Protein AF-A0A973RBR8-F1 (afdb_monomer_lite)

Foldseek 3Di:
DDDPDQAQEDEDDDDVLVVCPPVVQVVVQVVVVVDPGDRHHYYYDPDPDDPVVVVVVVVVVVVVVVVVVVVVVVVVVVPDD

Structure (mmCIF, N/CA/C/O backbone):
data_AF-A0A973RBR8-F1
#
_entry.id   AF-A0A973RBR8-F1
#
loop_
_atom_site.group_PDB
_atom_site.id
_atom_site.type_symbol
_atom_site.label_atom_id
_atom_site.label_alt_id
_atom_site.label_comp_id
_atom_site.label_asym_id
_atom_site.label_entity_id
_atom_site.label_seq_id
_atom_site.pdbx_PDB_ins_code
_atom_site.Cartn_x
_atom_site.Cartn_y
_atom_site.Cartn_z
_atom_site.occupancy
_atom_site.B_iso_or_equiv
_atom_site.auth_seq_id
_atom_site.auth_comp_id
_atom_site.auth_asym_id
_atom_site.auth_atom_id
_atom_site.pdbx_PDB_model_num
ATOM 1 N N . ALA A 1 1 ? 8.825 0.263 23.371 1.00 63.03 1 ALA A N 1
ATOM 2 C CA . ALA A 1 1 ? 9.257 -0.186 22.033 1.00 63.03 1 ALA A CA 1
ATOM 3 C C . ALA A 1 1 ? 10.359 0.749 21.562 1.00 63.03 1 ALA A C 1
ATOM 5 O O . ALA A 1 1 ? 10.267 1.931 21.864 1.00 63.03 1 ALA A O 1
ATOM 6 N N . ILE A 1 2 ? 11.388 0.232 20.892 1.00 60.72 2 ILE A N 1
ATOM 7 C CA . ILE A 1 2 ? 12.456 1.044 20.292 1.00 60.72 2 ILE A CA 1
ATOM 8 C C . ILE A 1 2 ? 12.202 1.030 18.783 1.00 60.72 2 ILE A C 1
ATOM 10 O O . ILE A 1 2 ? 12.135 -0.047 18.193 1.00 60.72 2 ILE A O 1
ATOM 14 N N . GLY A 1 3 ? 11.986 2.201 18.184 1.00 70.31 3 GLY A N 1
ATOM 15 C CA . GLY A 1 3 ? 11.901 2.341 16.730 1.00 70.31 3 GLY A CA 1
ATOM 16 C C . GLY A 1 3 ? 13.302 2.449 16.136 1.00 70.31 3 GLY A C 1
ATOM 17 O O . GLY A 1 3 ? 14.119 3.209 16.645 1.00 70.31 3 GLY A O 1
ATOM 18 N N . VAL A 1 4 ? 13.589 1.675 15.086 1.00 81.69 4 VAL A N 1
ATOM 19 C CA . VAL A 1 4 ? 14.849 1.783 14.318 1.00 81.69 4 VAL A CA 1
ATOM 20 C C . VAL A 1 4 ? 14.744 2.872 13.243 1.00 81.69 4 VAL A C 1
ATOM 22 O O . VAL A 1 4 ? 15.745 3.476 12.874 1.00 81.69 4 VAL A O 1
ATOM 25 N N . LEU A 1 5 ? 13.527 3.138 12.763 1.00 84.38 5 LEU A N 1
ATOM 26 C CA . LEU A 1 5 ? 13.207 4.190 11.800 1.00 84.38 5 LEU A CA 1
ATOM 27 C C . LEU A 1 5 ? 12.134 5.132 12.365 1.00 84.38 5 LEU A C 1
ATOM 29 O O . LEU A 1 5 ? 11.316 4.703 13.181 1.00 84.38 5 LEU A O 1
ATOM 33 N N . ASP A 1 6 ? 12.109 6.366 11.850 1.00 87.81 6 ASP A N 1
ATOM 34 C CA . ASP A 1 6 ? 11.053 7.369 12.059 1.00 87.81 6 ASP A CA 1
ATOM 35 C C . ASP A 1 6 ? 10.295 7.649 10.742 1.00 87.81 6 ASP A C 1
ATOM 37 O O . ASP A 1 6 ? 10.590 8.614 10.030 1.00 87.81 6 ASP A O 1
ATOM 41 N N . PRO A 1 7 ? 9.401 6.742 10.310 1.00 90.00 7 PRO A N 1
ATOM 42 C CA . PRO A 1 7 ? 8.714 6.893 9.038 1.00 90.00 7 PRO A CA 1
ATOM 43 C C . PRO A 1 7 ? 7.492 7.811 9.160 1.00 90.00 7 PRO A C 1
ATOM 45 O O . PRO A 1 7 ? 6.619 7.594 9.994 1.00 90.00 7 PRO A O 1
ATOM 48 N N . GLY A 1 8 ? 7.331 8.744 8.218 1.00 92.12 8 GLY A N 1
ATOM 49 C CA . GLY A 1 8 ? 6.070 9.488 8.071 1.00 92.12 8 GLY A CA 1
ATOM 50 C C . GLY A 1 8 ? 4.897 8.634 7.551 1.00 92.12 8 GLY A C 1
ATOM 51 O O . GLY A 1 8 ? 3.732 9.003 7.717 1.00 92.12 8 GLY A O 1
ATOM 52 N N . LEU A 1 9 ? 5.187 7.480 6.933 1.00 94.50 9 LEU A N 1
ATOM 53 C CA . LEU A 1 9 ? 4.213 6.576 6.318 1.00 94.50 9 LEU A CA 1
ATOM 54 C C . LEU A 1 9 ? 4.626 5.108 6.490 1.00 94.50 9 LEU A C 1
ATOM 56 O O . LEU A 1 9 ? 5.748 4.722 6.166 1.00 94.50 9 LEU A O 1
ATOM 60 N N . VAL A 1 10 ? 3.677 4.277 6.911 1.00 94.94 10 VAL A N 1
ATOM 61 C CA . VAL A 1 10 ? 3.767 2.816 6.932 1.00 94.94 10 VAL A CA 1
ATOM 62 C C . VAL A 1 10 ? 2.747 2.250 5.945 1.00 94.94 10 VAL A C 1
ATOM 64 O O . VAL A 1 10 ? 1.547 2.502 6.063 1.00 94.94 10 VAL A O 1
ATOM 67 N N . VAL A 1 11 ? 3.212 1.462 4.973 1.00 95.88 11 VAL A N 1
ATOM 68 C CA . VAL A 1 11 ? 2.349 0.810 3.977 1.00 95.88 11 VAL A CA 1
ATOM 69 C C . VAL A 1 11 ? 2.203 -0.673 4.303 1.00 95.88 11 VAL A C 1
ATOM 71 O O . VAL A 1 11 ? 3.180 -1.417 4.343 1.00 95.88 11 VAL A O 1
ATOM 74 N N . LEU A 1 12 ? 0.965 -1.115 4.507 1.00 95.62 12 LEU A N 1
ATOM 75 C CA . LEU A 1 12 ? 0.606 -2.508 4.737 1.00 95.62 12 LEU A CA 1
ATOM 76 C C . LEU A 1 12 ? 0.413 -3.216 3.393 1.00 95.62 12 LEU A C 1
ATOM 78 O O . LEU A 1 12 ? -0.554 -2.966 2.670 1.00 95.62 12 LEU A O 1
ATOM 82 N N . ALA A 1 13 ? 1.345 -4.104 3.056 1.00 93.50 13 ALA A N 1
ATOM 83 C CA . ALA A 1 13 ? 1.362 -4.845 1.799 1.00 93.50 13 ALA A CA 1
ATOM 84 C C . ALA A 1 13 ? 1.233 -6.360 2.018 1.00 93.50 13 ALA A C 1
ATOM 86 O O . ALA A 1 13 ? 1.434 -6.876 3.117 1.00 93.50 13 ALA A O 1
ATOM 87 N N . GLY A 1 14 ? 0.906 -7.072 0.942 1.00 91.19 14 GLY A N 1
ATOM 88 C CA . GLY A 1 14 ? 0.764 -8.524 0.928 1.00 91.19 14 GLY A CA 1
ATOM 89 C C . GLY A 1 14 ? -0.675 -9.015 1.144 1.00 91.19 14 GLY A C 1
ATOM 90 O O . GLY A 1 14 ? -1.549 -8.243 1.548 1.00 91.19 14 GLY A O 1
ATOM 91 N N . PRO A 1 15 ? -0.939 -10.307 0.871 1.00 91.19 15 PRO A N 1
ATOM 92 C CA . PRO A 1 15 ? -2.299 -10.847 0.799 1.00 91.19 15 PRO A CA 1
ATOM 93 C C . PRO A 1 15 ? -3.097 -10.691 2.094 1.00 91.19 15 PRO A C 1
ATOM 95 O O . PRO A 1 15 ? -4.284 -10.390 2.048 1.00 91.19 15 PRO A O 1
ATOM 98 N N . LEU A 1 16 ? -2.438 -10.839 3.248 1.00 93.31 16 LEU A N 1
ATOM 99 C CA . LEU A 1 16 ? -3.069 -10.677 4.559 1.00 93.31 16 LEU A CA 1
ATOM 100 C C . LEU A 1 16 ? -3.544 -9.239 4.780 1.00 93.31 16 LEU A C 1
ATOM 102 O O . LEU A 1 16 ? -4.664 -9.024 5.233 1.00 93.31 16 LEU A O 1
ATOM 106 N N . CYS A 1 17 ? -2.711 -8.260 4.429 1.00 94.12 17 CYS A N 1
ATOM 107 C CA . CYS A 1 17 ? -3.040 -6.846 4.566 1.00 94.12 17 CYS A CA 1
ATOM 108 C C . CYS A 1 17 ? -4.199 -6.451 3.646 1.00 94.12 17 CYS A C 1
ATOM 110 O O . CYS A 1 17 ? -5.115 -5.753 4.070 1.00 94.12 17 CYS A O 1
ATOM 112 N N . VAL A 1 18 ? -4.189 -6.954 2.409 1.00 90.44 18 VAL A N 1
ATOM 113 C CA . VAL A 1 18 ? -5.263 -6.722 1.433 1.00 90.44 18 VAL A CA 1
ATOM 114 C C . VAL A 1 18 ? -6.574 -7.364 1.888 1.00 90.44 18 VAL A C 1
ATOM 116 O O . VAL A 1 18 ? -7.607 -6.703 1.866 1.00 90.44 18 VAL A O 1
ATOM 119 N N . ALA A 1 19 ? -6.540 -8.622 2.336 1.00 93.19 19 ALA A N 1
ATOM 120 C CA . ALA A 1 19 ? -7.725 -9.325 2.825 1.00 93.19 19 ALA A CA 1
ATOM 121 C C . ALA A 1 19 ? -8.279 -8.706 4.118 1.00 93.19 19 ALA A C 1
ATOM 123 O O . ALA A 1 19 ? -9.491 -8.625 4.296 1.00 93.19 19 ALA A O 1
ATOM 124 N N . GLY A 1 20 ? -7.394 -8.255 5.011 1.00 95.50 20 GLY A N 1
ATOM 125 C CA . GLY A 1 20 ? -7.768 -7.592 6.258 1.00 95.50 20 GLY A CA 1
ATOM 126 C C . GLY A 1 20 ? -8.326 -6.183 6.061 1.00 95.50 20 GLY A C 1
ATOM 127 O O . GLY A 1 20 ? -9.085 -5.715 6.909 1.00 95.50 20 GLY A O 1
ATOM 128 N N . GLY A 1 21 ? -7.973 -5.524 4.954 1.00 96.06 21 GLY A N 1
ATOM 129 C CA . GLY A 1 21 ? -8.559 -4.264 4.519 1.00 96.06 21 GLY A CA 1
ATOM 130 C C . GLY A 1 21 ? -8.526 -3.158 5.576 1.00 96.06 21 GLY A C 1
ATOM 131 O O . GLY A 1 21 ? -7.628 -3.074 6.419 1.00 96.06 21 GLY A O 1
ATOM 132 N N . GLU A 1 22 ? -9.532 -2.288 5.515 1.00 97.50 22 GLU A N 1
ATOM 133 C CA . GLU A 1 22 ? -9.664 -1.132 6.403 1.00 97.50 22 GLU A CA 1
ATOM 134 C C . GLU A 1 22 ? -9.719 -1.498 7.901 1.00 97.50 22 GLU A C 1
ATOM 136 O O . GLU A 1 22 ? -9.021 -0.855 8.687 1.00 97.50 22 GLU A O 1
ATOM 141 N N . PRO A 1 23 ? -10.436 -2.559 8.331 1.00 97.94 23 PRO A N 1
ATOM 142 C CA . PRO A 1 23 ? -10.430 -2.971 9.735 1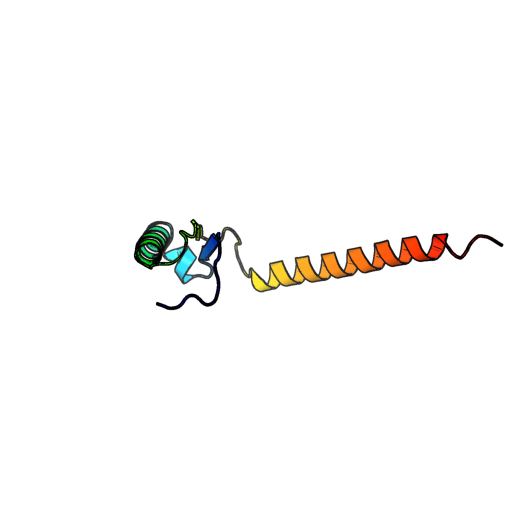.00 97.94 23 PRO A CA 1
ATOM 143 C C . PRO A 1 23 ? -9.035 -3.313 10.269 1.00 97.94 23 PRO A C 1
ATOM 145 O O . PRO A 1 23 ? -8.694 -2.955 11.398 1.00 97.94 23 PRO A O 1
ATOM 148 N N . LEU A 1 24 ? -8.214 -4.004 9.472 1.00 97.62 24 LEU A N 1
ATOM 149 C CA . LEU A 1 24 ? -6.839 -4.311 9.855 1.00 97.62 24 LEU A CA 1
ATOM 150 C C . LEU A 1 24 ? -5.979 -3.043 9.887 1.00 97.62 24 LEU A C 1
ATOM 152 O O . LEU A 1 24 ? -5.236 -2.842 10.847 1.00 97.62 24 LEU A O 1
ATOM 156 N N . ARG A 1 25 ? -6.106 -2.175 8.875 1.00 97.62 25 ARG A N 1
ATOM 157 C CA . ARG A 1 25 ? -5.386 -0.896 8.801 1.00 97.62 25 ARG A CA 1
ATOM 158 C C . ARG A 1 25 ? -5.637 -0.036 10.042 1.00 97.62 25 ARG A C 1
ATOM 160 O O . ARG A 1 25 ? -4.676 0.434 10.648 1.00 97.62 25 ARG A O 1
ATOM 167 N N . ALA A 1 26 ? -6.901 0.119 10.441 1.00 97.62 26 ALA A N 1
ATOM 168 C CA . ALA A 1 26 ? -7.294 0.892 11.617 1.00 97.62 26 ALA A CA 1
ATOM 169 C C . ALA A 1 26 ? -6.674 0.326 12.905 1.00 97.62 26 ALA A C 1
ATOM 171 O O . ALA A 1 26 ? -6.034 1.058 13.653 1.00 97.62 26 ALA A O 1
ATOM 172 N N . ARG A 1 27 ? -6.741 -0.997 13.113 1.00 97.06 27 ARG A N 1
ATOM 173 C CA . ARG A 1 27 ? -6.137 -1.643 14.295 1.00 97.06 27 ARG A CA 1
ATOM 174 C C . ARG A 1 27 ? -4.625 -1.455 14.374 1.00 97.06 27 ARG A C 1
ATOM 176 O O . ARG A 1 27 ? -4.083 -1.274 15.463 1.00 97.06 27 ARG A O 1
ATOM 183 N N . VAL A 1 28 ? -3.931 -1.523 13.239 1.00 95.88 28 VAL A N 1
ATOM 184 C CA . VAL A 1 28 ? -2.485 -1.270 13.197 1.00 95.88 28 VAL A CA 1
ATOM 185 C C . VAL A 1 28 ? -2.184 0.197 13.509 1.00 95.88 28 VAL A C 1
ATOM 187 O O . VAL A 1 28 ? -1.261 0.463 14.277 1.00 95.88 28 VAL A O 1
ATOM 190 N N . ALA A 1 29 ? -2.972 1.133 12.972 1.00 95.25 29 ALA A N 1
ATOM 191 C CA . ALA A 1 29 ? -2.835 2.561 13.257 1.00 95.25 29 ALA A CA 1
ATOM 192 C C . ALA A 1 29 ? -3.023 2.867 14.750 1.00 95.25 29 ALA A C 1
ATOM 194 O O . ALA A 1 29 ? -2.149 3.490 15.350 1.00 95.25 29 ALA A O 1
ATOM 195 N N . ASP A 1 30 ? -4.082 2.344 15.371 1.00 95.31 30 ASP A N 1
ATOM 196 C CA . ASP A 1 30 ? -4.340 2.512 16.806 1.00 95.31 30 ASP A CA 1
ATOM 197 C C . ASP A 1 30 ? -3.190 1.950 17.649 1.00 95.31 30 ASP A C 1
ATOM 199 O O . ASP A 1 30 ? -2.737 2.559 18.623 1.00 95.31 30 ASP A O 1
ATOM 203 N N . ARG A 1 31 ? -2.655 0.789 17.249 1.00 93.12 31 ARG A N 1
ATOM 204 C CA . ARG A 1 31 ? -1.537 0.178 17.964 1.00 93.12 31 ARG A CA 1
ATOM 205 C C . ARG A 1 31 ? -0.255 0.999 17.840 1.00 93.12 31 ARG A C 1
ATOM 207 O O . ARG A 1 31 ? 0.441 1.163 18.843 1.00 93.12 31 ARG A O 1
ATOM 214 N N . LEU A 1 32 ? 0.057 1.519 16.655 1.00 90.81 32 LEU A N 1
ATOM 215 C CA . LEU A 1 32 ? 1.226 2.377 16.445 1.00 90.81 32 LEU A CA 1
ATOM 216 C C . LEU A 1 32 ? 1.089 3.700 17.204 1.00 90.81 32 LEU A C 1
ATOM 218 O O . LEU A 1 32 ? 2.039 4.097 17.873 1.00 90.81 32 LEU A O 1
ATOM 222 N N . ALA A 1 33 ? -0.099 4.309 17.205 1.00 90.00 33 ALA A N 1
ATOM 223 C CA . ALA A 1 33 ? -0.385 5.536 17.950 1.00 90.00 33 ALA A CA 1
ATOM 224 C C . ALA A 1 33 ? -0.219 5.380 19.473 1.00 90.00 33 ALA A C 1
ATOM 226 O O . ALA A 1 33 ? 0.084 6.347 20.163 1.00 90.00 33 ALA A O 1
ATOM 227 N N . SER A 1 34 ? -0.359 4.162 20.011 1.00 89.19 34 SER A N 1
ATOM 228 C CA . SER A 1 34 ? -0.089 3.876 21.431 1.00 89.19 34 SER A CA 1
ATOM 229 C C . SER A 1 34 ? 1.405 3.811 21.802 1.00 89.19 34 SER A C 1
ATOM 231 O O . SER A 1 34 ? 1.747 3.561 22.958 1.00 89.19 34 SER A O 1
ATOM 233 N N . THR A 1 35 ? 2.308 3.995 20.834 1.00 84.69 35 THR A N 1
ATOM 234 C CA . THR A 1 35 ? 3.766 3.936 21.023 1.00 84.69 35 THR A CA 1
ATOM 235 C C . THR A 1 35 ? 4.337 5.354 21.169 1.00 84.69 35 THR A C 1
ATOM 237 O O . THR A 1 35 ? 3.829 6.261 20.521 1.00 84.69 35 THR A O 1
ATOM 240 N N . PRO A 1 36 ? 5.419 5.584 21.943 1.00 80.62 36 PRO A N 1
ATOM 241 C CA . PRO A 1 36 ? 6.073 6.899 22.064 1.00 80.62 36 PRO A CA 1
ATOM 242 C 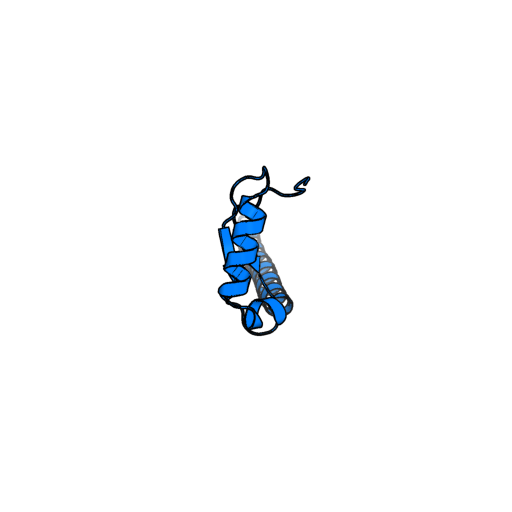C . PRO A 1 36 ? 6.860 7.342 20.806 1.00 80.62 36 PRO A C 1
ATOM 244 O O . PRO A 1 36 ? 7.866 8.034 20.921 1.00 80.62 36 PRO A O 1
ATOM 247 N N . LEU A 1 37 ? 6.449 6.903 19.615 1.00 80.38 37 LEU A N 1
ATOM 248 C CA . LEU A 1 37 ? 7.042 7.293 18.332 1.00 80.38 37 LEU A CA 1
ATOM 249 C C . LEU A 1 37 ? 6.273 8.477 17.736 1.00 80.38 37 LEU A C 1
ATOM 251 O O . LEU A 1 37 ? 5.135 8.747 18.126 1.00 80.38 37 LEU A O 1
ATOM 255 N N . VAL A 1 38 ? 6.880 9.163 16.766 1.00 84.19 38 VAL A N 1
ATOM 256 C CA . VAL A 1 38 ? 6.170 10.169 15.969 1.00 84.19 38 VAL A CA 1
ATOM 257 C C . VAL A 1 38 ? 4.993 9.491 15.247 1.00 84.19 38 VAL A C 1
ATOM 259 O O . VAL A 1 38 ? 5.141 8.361 14.767 1.00 84.19 38 VAL A O 1
ATOM 262 N N . PRO A 1 39 ? 3.811 10.136 15.173 1.00 85.38 39 PRO A N 1
ATOM 263 C CA . PRO A 1 39 ? 2.667 9.566 14.477 1.00 85.38 39 PRO A CA 1
ATOM 264 C C . PRO A 1 39 ? 2.984 9.286 13.006 1.00 85.38 39 PRO A C 1
ATOM 266 O O . PRO A 1 39 ? 3.248 10.203 12.229 1.00 85.38 39 PRO A O 1
ATOM 269 N N . ALA A 1 40 ? 2.904 8.016 12.618 1.00 91.56 40 ALA A N 1
ATOM 270 C CA . ALA A 1 40 ? 3.035 7.590 11.233 1.00 91.56 40 ALA A CA 1
ATOM 271 C C . ALA A 1 40 ? 1.651 7.385 10.608 1.00 91.56 40 ALA A C 1
ATOM 273 O O . ALA A 1 40 ? 0.763 6.771 11.207 1.00 91.56 40 ALA A O 1
ATOM 274 N N . THR A 1 41 ? 1.472 7.843 9.369 1.00 95.56 41 THR A N 1
ATOM 275 C CA . THR A 1 41 ? 0.269 7.501 8.600 1.00 95.56 41 THR A CA 1
ATOM 276 C C . THR A 1 41 ? 0.316 6.019 8.238 1.00 95.56 41 THR A C 1
ATOM 278 O O . THR A 1 41 ? 1.352 5.533 7.797 1.00 95.56 41 THR A O 1
ATOM 281 N N . VAL A 1 42 ? -0.794 5.291 8.386 1.00 96.88 42 VAL A N 1
ATOM 282 C CA . VAL A 1 42 ? -0.882 3.879 7.974 1.00 96.88 42 VAL A CA 1
ATOM 283 C C . VAL A 1 42 ? -1.805 3.748 6.771 1.00 96.88 42 VAL A C 1
ATOM 285 O O . VAL A 1 42 ? -2.987 4.091 6.859 1.00 96.88 42 VAL A O 1
ATOM 288 N N . ALA A 1 43 ? -1.283 3.212 5.670 1.00 96.94 43 ALA A N 1
ATOM 289 C CA . ALA A 1 43 ? -2.010 3.002 4.421 1.00 96.94 43 ALA A CA 1
ATOM 290 C C . ALA A 1 43 ? -1.993 1.527 3.99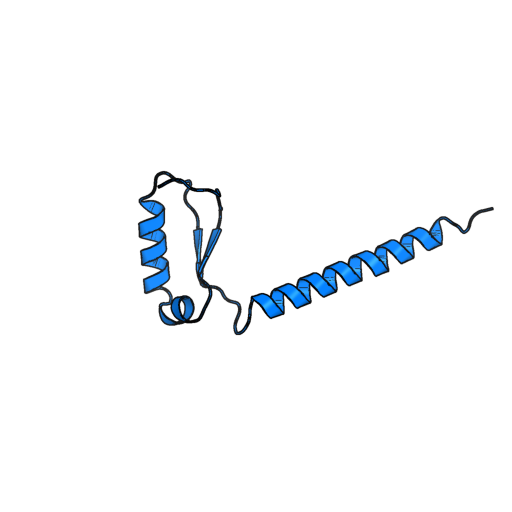9 1.00 96.94 43 ALA A C 1
ATOM 292 O O . ALA A 1 43 ? -1.069 0.786 4.326 1.00 96.94 43 ALA A O 1
ATOM 293 N N . LEU A 1 44 ? -3.002 1.101 3.239 1.00 96.81 44 LEU A N 1
ATOM 294 C CA . LEU A 1 44 ? -2.970 -0.179 2.528 1.00 96.81 44 LEU A CA 1
ATOM 295 C C . LEU A 1 44 ? -2.268 0.011 1.183 1.00 96.81 44 LEU A C 1
ATOM 297 O O . LEU A 1 44 ? -2.452 1.036 0.527 1.00 96.81 44 LEU A O 1
ATOM 301 N N . SER A 1 45 ? -1.487 -0.979 0.754 1.00 94.94 45 SER A N 1
ATOM 302 C CA . SER A 1 45 ? -0.891 -0.948 -0.581 1.00 94.94 45 SER A CA 1
ATOM 303 C C . SER A 1 45 ? -1.975 -0.915 -1.663 1.00 94.94 45 SER A C 1
ATOM 305 O O . SER A 1 45 ? -2.883 -1.746 -1.670 1.00 94.94 45 SER A O 1
ATOM 307 N N . ALA A 1 46 ? -1.840 0.015 -2.610 1.00 91.38 46 ALA A N 1
ATOM 308 C CA . ALA A 1 46 ? -2.649 0.055 -3.828 1.00 91.38 46 ALA A CA 1
ATOM 309 C C . ALA A 1 46 ? -2.061 -0.807 -4.961 1.00 91.38 46 ALA A C 1
ATOM 311 O O . ALA A 1 46 ? -2.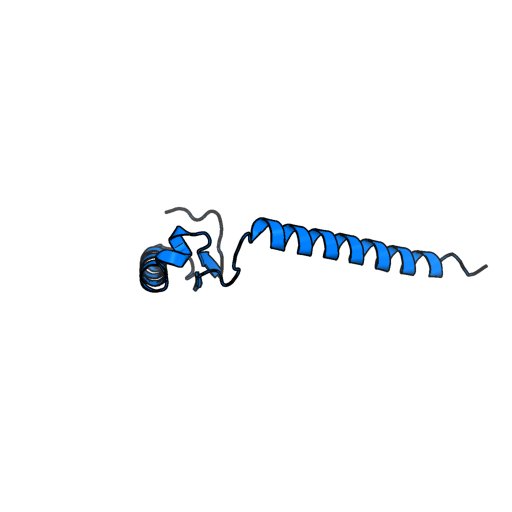735 -1.052 -5.964 1.00 91.38 46 ALA A O 1
ATOM 312 N N . VAL A 1 47 ? -0.813 -1.271 -4.815 1.00 91.44 47 VAL A N 1
ATOM 313 C CA . VAL A 1 47 ? -0.144 -2.097 -5.823 1.00 91.44 47 VAL A CA 1
ATOM 314 C C . VAL A 1 47 ? -0.769 -3.485 -5.817 1.00 91.44 47 VAL A C 1
ATOM 316 O O . VAL A 1 47 ? -0.751 -4.192 -4.806 1.00 91.44 47 VAL A O 1
ATOM 319 N N . ARG A 1 48 ? -1.337 -3.869 -6.960 1.00 84.69 48 ARG A N 1
ATOM 320 C CA . ARG A 1 48 ? -1.890 -5.204 -7.185 1.00 84.69 48 ARG A CA 1
ATOM 321 C C . ARG A 1 48 ? -0.791 -6.109 -7.732 1.00 84.69 48 ARG A C 1
ATOM 323 O O . ARG A 1 48 ? -0.021 -5.684 -8.579 1.00 84.69 48 ARG A O 1
ATOM 330 N N . GLY A 1 49 ? -0.752 -7.364 -7.295 1.00 86.06 49 GLY A N 1
ATOM 331 C CA . GLY A 1 49 ? 0.256 -8.319 -7.763 1.00 86.06 49 GLY A CA 1
ATOM 332 C C . GLY A 1 49 ? 1.573 -8.215 -6.991 1.00 86.06 49 GLY A C 1
ATOM 333 O O . GLY A 1 49 ? 1.565 -8.140 -5.761 1.00 86.06 49 GLY A O 1
ATOM 334 N N . ASN A 1 50 ? 2.703 -8.286 -7.696 1.00 91.00 50 ASN A N 1
ATOM 335 C CA . ASN A 1 50 ? 4.026 -8.376 -7.080 1.00 91.00 50 ASN A CA 1
ATOM 336 C C . ASN A 1 50 ? 4.723 -7.008 -7.041 1.00 91.00 50 ASN A C 1
ATOM 338 O O . ASN A 1 50 ? 5.489 -6.664 -7.937 1.00 91.00 50 ASN A O 1
ATOM 342 N N . ALA A 1 51 ? 4.523 -6.278 -5.941 1.00 92.12 51 ALA A N 1
ATOM 343 C CA . ALA A 1 51 ? 5.129 -4.962 -5.733 1.00 92.12 51 ALA A CA 1
ATOM 344 C C . ALA A 1 51 ? 6.669 -4.960 -5.792 1.00 92.12 51 ALA A C 1
ATOM 346 O O . ALA A 1 51 ? 7.264 -3.941 -6.135 1.00 92.12 51 ALA A O 1
ATOM 347 N N . VAL A 1 52 ? 7.322 -6.086 -5.479 1.00 93.56 52 VAL A N 1
ATOM 348 C CA . VAL A 1 52 ? 8.785 -6.203 -5.575 1.00 93.56 52 VAL A CA 1
ATOM 349 C C . VAL A 1 52 ? 9.219 -6.254 -7.036 1.00 93.56 52 VAL A C 1
ATOM 351 O O . VAL A 1 52 ? 10.161 -5.565 -7.413 1.00 93.56 52 VAL A O 1
ATOM 354 N N . LEU A 1 53 ? 8.520 -7.036 -7.863 1.00 95.81 53 LEU A N 1
ATOM 355 C CA . LEU A 1 53 ? 8.801 -7.117 -9.297 1.00 95.81 53 LEU A CA 1
ATOM 356 C C . LEU A 1 53 ? 8.554 -5.771 -9.984 1.00 95.81 53 LEU A C 1
ATOM 358 O O . LEU A 1 53 ? 9.417 -5.300 -10.721 1.00 95.81 53 LEU A O 1
ATOM 362 N N . ASP A 1 54 ? 7.413 -5.140 -9.704 1.00 94.19 54 ASP A N 1
ATOM 363 C CA . ASP A 1 54 ? 7.062 -3.843 -10.288 1.00 94.19 54 ASP A CA 1
ATOM 364 C C . ASP A 1 54 ? 8.087 -2.770 -9.896 1.00 94.19 54 ASP A C 1
ATOM 366 O O . ASP A 1 54 ? 8.587 -2.031 -10.745 1.00 94.19 54 ASP A O 1
ATOM 370 N N . GLY A 1 55 ? 8.475 -2.731 -8.616 1.00 95.00 55 GLY A N 1
ATOM 371 C CA . GLY A 1 55 ? 9.514 -1.828 -8.127 1.00 95.00 55 GLY A CA 1
ATOM 372 C C . GLY A 1 55 ? 10.879 -2.089 -8.768 1.00 95.00 55 GLY A C 1
ATOM 373 O O . GLY A 1 55 ? 11.565 -1.142 -9.150 1.00 95.00 55 GLY A O 1
ATOM 374 N N . ALA A 1 56 ? 11.260 -3.357 -8.946 1.00 97.44 56 ALA A N 1
ATOM 375 C CA . ALA A 1 56 ? 12.510 -3.728 -9.604 1.00 97.44 56 ALA A CA 1
ATOM 376 C C . ALA A 1 56 ? 12.536 -3.289 -11.074 1.00 97.44 56 ALA A C 1
ATOM 378 O O . ALA A 1 56 ? 13.559 -2.791 -11.544 1.00 97.44 56 ALA A O 1
ATOM 379 N N . LEU A 1 57 ? 11.415 -3.425 -11.789 1.00 97.44 57 LEU A N 1
ATOM 380 C CA . LEU A 1 57 ? 11.298 -2.959 -13.166 1.00 97.44 57 LEU A CA 1
ATOM 381 C C . LEU A 1 57 ? 11.424 -1.432 -13.251 1.00 97.44 57 LEU A C 1
ATOM 383 O O . LEU A 1 57 ? 12.211 -0.940 -14.059 1.00 97.44 57 LEU A O 1
ATOM 387 N N . CYS A 1 58 ? 10.711 -0.687 -12.398 1.00 96.88 58 CYS A N 1
ATOM 388 C CA . CYS A 1 58 ? 10.836 0.773 -12.320 1.00 96.88 58 CYS A CA 1
ATOM 389 C C . CYS A 1 58 ? 12.283 1.196 -12.040 1.00 96.88 58 CYS A C 1
ATOM 391 O O . CYS A 1 58 ? 12.831 2.034 -12.752 1.00 96.88 58 CYS A O 1
ATOM 393 N N . TYR A 1 59 ? 12.933 0.552 -11.070 1.00 97.50 59 TYR A N 1
ATOM 394 C CA . TYR A 1 59 ? 14.326 0.824 -10.731 1.00 97.50 59 TYR A CA 1
ATOM 395 C C . TYR A 1 59 ? 15.286 0.539 -11.897 1.00 97.50 59 TYR A C 1
ATOM 397 O O . TYR A 1 59 ? 16.156 1.354 -12.205 1.00 97.50 59 TYR A O 1
ATOM 405 N N . ALA A 1 60 ? 15.123 -0.593 -12.589 1.00 97.81 60 ALA A N 1
ATOM 406 C CA . ALA A 1 60 ? 15.952 -0.943 -13.741 1.00 97.81 60 ALA A CA 1
ATOM 407 C C . ALA A 1 60 ? 15.781 0.051 -14.904 1.00 97.81 60 ALA A C 1
ATOM 409 O O . ALA A 1 60 ? 16.761 0.413 -15.567 1.00 97.81 60 ALA A O 1
ATOM 410 N N . LEU A 1 61 ? 14.550 0.518 -15.138 1.00 97.56 61 LEU A N 1
ATOM 411 C CA . LEU A 1 61 ? 14.250 1.542 -16.138 1.00 97.56 61 LEU A CA 1
ATOM 412 C C . LEU A 1 61 ? 14.893 2.882 -15.781 1.00 97.56 61 LEU A C 1
ATOM 414 O O . LEU A 1 61 ? 15.513 3.494 -16.650 1.00 97.56 61 LEU A O 1
ATOM 418 N N . ASP A 1 62 ? 14.809 3.311 -14.524 1.00 97.25 62 ASP A N 1
ATOM 419 C CA . ASP A 1 62 ? 15.422 4.564 -14.076 1.00 97.25 62 ASP A CA 1
ATOM 420 C C . ASP A 1 62 ? 16.949 4.519 -14.180 1.00 97.25 62 ASP A C 1
ATOM 422 O O . ASP A 1 62 ? 17.550 5.431 -14.748 1.00 97.25 62 ASP A O 1
ATOM 426 N N . LEU A 1 63 ? 17.584 3.411 -13.777 1.00 96.62 63 LEU A N 1
ATOM 427 C CA . LEU A 1 63 ? 19.022 3.213 -13.991 1.00 96.62 63 LEU A CA 1
ATOM 428 C C . LEU A 1 63 ? 19.413 3.275 -15.471 1.00 96.62 63 LEU A C 1
ATOM 430 O O . LEU A 1 63 ? 20.481 3.776 -15.820 1.00 96.62 63 LEU A O 1
ATOM 434 N N . THR A 1 64 ? 18.581 2.725 -16.353 1.00 96.12 64 THR A N 1
ATOM 435 C CA . THR A 1 64 ? 18.855 2.724 -17.795 1.00 96.12 64 THR A CA 1
ATOM 436 C C . THR A 1 64 ? 18.714 4.124 -18.384 1.00 96.12 64 THR A C 1
ATOM 438 O O . THR A 1 64 ? 19.574 4.544 -19.157 1.00 96.12 64 THR A O 1
ATOM 441 N N . ARG A 1 65 ? 17.678 4.870 -17.983 1.00 94.50 65 ARG A N 1
ATOM 442 C CA . ARG A 1 65 ? 17.467 6.268 -18.389 1.00 94.50 65 ARG A CA 1
ATOM 443 C C . ARG A 1 65 ? 18.637 7.149 -17.977 1.00 94.50 65 ARG A C 1
ATOM 445 O O . ARG A 1 65 ? 19.163 7.863 -18.825 1.00 94.50 65 ARG A O 1
ATOM 452 N N . GLU A 1 66 ? 19.074 7.042 -16.724 1.00 94.44 66 GLU A N 1
ATOM 453 C CA . GLU A 1 66 ? 20.213 7.807 -16.210 1.00 94.44 66 GLU A CA 1
ATOM 454 C C . GLU A 1 66 ? 21.459 7.577 -17.078 1.00 94.44 66 GLU A C 1
ATOM 456 O O . GLU A 1 66 ? 22.080 8.526 -17.547 1.00 94.44 66 GLU A O 1
ATOM 461 N N . ARG A 1 67 ? 21.774 6.314 -17.403 1.00 92.06 67 ARG A N 1
ATOM 462 C CA . ARG A 1 67 ? 22.933 5.977 -18.248 1.00 92.06 67 ARG A CA 1
ATOM 463 C C . ARG A 1 67 ? 22.831 6.539 -19.664 1.00 92.06 67 ARG A C 1
ATOM 465 O O . ARG A 1 67 ? 23.813 7.073 -20.171 1.00 92.06 67 ARG A O 1
ATOM 472 N N . VAL A 1 68 ? 21.673 6.409 -20.314 1.00 93.62 68 VAL A N 1
ATOM 473 C CA . VAL A 1 68 ? 21.481 6.889 -21.693 1.00 93.62 68 VAL A CA 1
ATOM 474 C C . VAL A 1 68 ? 21.594 8.413 -21.759 1.00 93.62 68 VAL A C 1
ATOM 476 O O . VAL A 1 68 ? 22.257 8.942 -22.653 1.00 93.62 68 VAL A O 1
ATOM 479 N N . PHE A 1 69 ? 21.001 9.129 -20.801 1.00 88.50 69 PHE A N 1
ATOM 480 C CA . PHE A 1 69 ? 21.041 10.590 -20.789 1.00 88.50 69 PHE A CA 1
ATOM 481 C C . PHE A 1 69 ? 22.408 11.147 -20.366 1.00 88.50 69 PHE A C 1
ATOM 483 O O . PHE A 1 69 ? 22.866 12.118 -20.969 1.00 88.50 69 PHE A O 1
ATOM 490 N N . GLN A 1 70 ? 23.118 10.500 -19.435 1.00 78.56 70 GLN A N 1
ATOM 491 C CA . GLN A 1 70 ? 24.498 10.871 -19.097 1.00 78.56 70 GLN A CA 1
ATOM 492 C C . GLN A 1 70 ? 25.468 10.626 -20.267 1.00 78.56 70 GLN A C 1
ATOM 494 O O . GLN A 1 70 ? 26.292 11.492 -20.578 1.00 78.56 70 GLN A O 1
ATOM 499 N N . ALA A 1 71 ? 25.333 9.503 -20.981 1.00 72.31 71 ALA A N 1
ATOM 500 C CA . ALA A 1 71 ? 26.148 9.206 -22.162 1.00 72.31 71 ALA A CA 1
ATOM 501 C C . ALA A 1 71 ? 25.965 10.249 -23.283 1.00 72.31 71 ALA A C 1
ATOM 503 O O . ALA A 1 71 ? 26.935 10.648 -23.927 1.00 72.31 71 ALA A O 1
ATOM 504 N N . GLY A 1 72 ? 24.741 10.754 -23.476 1.00 63.31 72 GLY A N 1
ATOM 505 C CA . GLY A 1 72 ? 24.452 11.809 -24.452 1.00 63.31 72 GLY A CA 1
ATOM 506 C C . GLY A 1 72 ? 25.071 13.169 -24.107 1.00 63.31 72 GLY A C 1
ATOM 507 O O . GLY A 1 72 ? 25.435 13.924 -25.008 1.00 63.31 72 GLY A O 1
ATOM 508 N N . THR A 1 73 ? 25.237 13.487 -22.817 1.00 61.41 73 THR A N 1
ATOM 509 C CA . THR A 1 73 ? 25.885 14.741 -22.393 1.00 61.41 73 THR A CA 1
ATOM 510 C C . THR A 1 73 ? 27.405 14.728 -22.554 1.00 61.41 73 THR A C 1
ATOM 512 O O . THR A 1 73 ? 27.967 15.754 -22.933 1.00 61.41 73 THR A O 1
ATOM 515 N N . ALA A 1 74 ? 28.062 13.579 -22.357 1.00 60.19 74 ALA A N 1
ATOM 516 C CA . ALA A 1 74 ? 29.513 13.447 -22.514 1.00 60.19 74 ALA A CA 1
ATOM 517 C C . ALA A 1 74 ? 29.967 13.616 -23.978 1.00 60.19 74 ALA A C 1
ATOM 519 O O . ALA A 1 74 ? 30.987 14.255 -24.236 1.00 60.19 74 ALA A O 1
ATOM 520 N N . GLY A 1 75 ? 29.160 13.148 -24.941 1.00 58.03 75 GLY A N 1
ATOM 521 C CA . GLY A 1 75 ? 29.454 13.274 -26.374 1.00 58.03 75 GLY A CA 1
ATOM 522 C C . GLY A 1 75 ? 29.440 14.711 -26.916 1.00 58.03 75 GL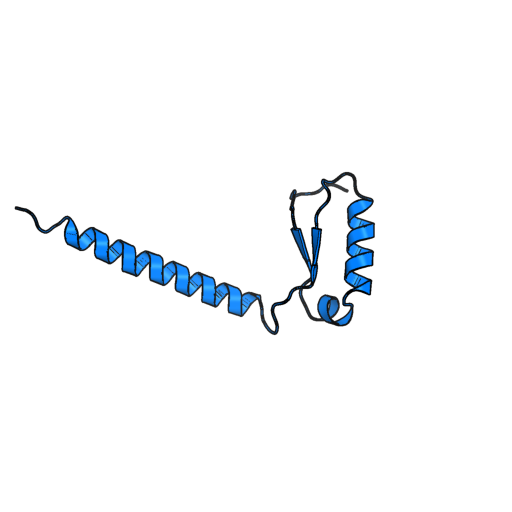Y A C 1
ATOM 523 O O . GLY A 1 75 ? 29.956 14.955 -28.002 1.00 58.03 75 GLY A O 1
ATOM 524 N N . ARG A 1 76 ? 28.895 15.687 -26.171 1.00 57.91 76 ARG A N 1
ATOM 525 C CA . ARG A 1 76 ? 28.882 17.106 -26.581 1.00 57.91 76 ARG A CA 1
ATOM 526 C C . ARG A 1 76 ? 30.126 17.882 -26.134 1.00 57.91 76 ARG A C 1
ATOM 528 O O . ARG A 1 76 ? 30.384 18.956 -26.665 1.00 57.91 76 ARG A O 1
ATOM 535 N N . THR A 1 77 ? 30.895 17.356 -25.181 1.00 57.53 77 THR A N 1
ATOM 536 C CA . THR A 1 77 ? 32.101 18.008 -24.632 1.00 57.53 77 THR A CA 1
ATOM 537 C C . THR A 1 77 ? 33.395 17.661 -25.370 1.00 57.53 77 THR A C 1
ATOM 539 O O . THR A 1 77 ? 34.358 18.406 -25.249 1.00 57.53 77 THR A O 1
ATOM 542 N N . GLU A 1 78 ? 33.422 16.594 -26.175 1.00 55.91 78 GLU A N 1
ATOM 543 C CA . GLU A 1 78 ? 34.607 16.199 -26.965 1.00 55.91 78 GLU A CA 1
ATOM 544 C C . GLU A 1 78 ? 34.617 16.771 -28.395 1.00 55.91 78 GLU A C 1
ATOM 546 O O . GLU A 1 78 ? 35.518 16.495 -29.180 1.00 55.91 78 GLU A O 1
ATOM 551 N N . SER A 1 79 ? 33.630 17.599 -28.749 1.00 50.62 79 SER A N 1
ATOM 552 C CA . SER A 1 79 ? 33.550 18.275 -30.050 1.00 50.62 79 SER A CA 1
ATOM 553 C C . SER A 1 79 ? 33.791 19.779 -29.911 1.00 50.62 79 SER A C 1
ATOM 555 O O . SER A 1 79 ? 32.902 20.578 -30.189 1.00 50.62 79 SER A O 1
ATOM 557 N N . ASN A 1 80 ? 34.980 20.179 -29.462 1.00 43.25 80 ASN A N 1
ATOM 558 C CA . ASN A 1 80 ? 35.508 21.511 -29.761 1.00 43.25 80 ASN A CA 1
ATOM 559 C C . ASN A 1 80 ? 37.049 21.466 -29.791 1.00 43.25 80 ASN A C 1
ATOM 561 O O . ASN A 1 80 ? 37.638 21.281 -28.723 1.00 43.25 80 ASN A O 1
ATOM 565 N N . PRO A 1 81 ? 37.698 21.577 -30.967 1.00 56.31 81 PRO A N 1
ATOM 566 C CA . PRO A 1 81 ? 39.131 21.857 -31.044 1.00 56.31 81 PRO A CA 1
ATOM 567 C C . PRO A 1 81 ? 39.469 23.269 -30.538 1.00 56.31 81 PRO A C 1
ATOM 569 O O . PRO A 1 81 ? 38.576 24.152 -30.554 1.00 56.31 81 PRO A O 1
#

Radius of gyration: 20.87 Å; chains: 1; bounding box: 50×33×53 Å

pLDDT: mean 86.92, std 13.66, range [43.25, 97.94]

Secondary structure (DSSP, 8-state):
---S---SEEEE-SHHHHHHHHHHHHHHHHHHHTSSSPPPEEEE----S-HHHHHHHHHHHHHHHHHHHHHHHHTTTS---

Sequence (81 aa):
A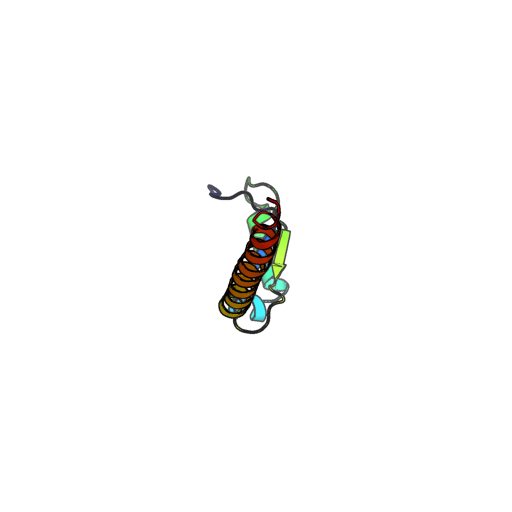IGVLDPGLVVLAGPLCVAGGEPLRARVADRLASTPLVPATVALSAVRGNAVLDGALCYALDLTRERVFQAGTAGRTESNP